Protein AF-A0A2W5YQK9-F1 (afdb_monomer_lite)

Structure (mmCIF, N/CA/C/O backbone):
data_AF-A0A2W5YQK9-F1
#
_entry.id   AF-A0A2W5YQK9-F1
#
loop_
_atom_site.group_PDB
_atom_site.id
_atom_site.type_symbol
_atom_site.label_atom_id
_atom_site.label_alt_id
_atom_site.label_comp_id
_atom_site.label_asym_id
_atom_site.label_entity_id
_atom_site.label_seq_id
_atom_site.pdbx_PDB_ins_code
_atom_site.Cartn_x
_atom_site.Cartn_y
_atom_site.Cartn_z
_atom_site.occupancy
_atom_site.B_iso_or_equiv
_atom_site.auth_seq_id
_atom_site.auth_comp_id
_atom_site.auth_asym_id
_atom_site.auth_atom_id
_atom_site.pdbx_PDB_model_num
ATOM 1 N N . MET A 1 1 ? 74.553 -14.139 -39.859 1.00 41.53 1 MET A N 1
ATOM 2 C CA . MET A 1 1 ? 74.022 -14.442 -38.511 1.00 41.53 1 MET A CA 1
ATOM 3 C C . MET A 1 1 ? 73.448 -13.157 -37.914 1.00 41.53 1 MET A C 1
ATOM 5 O O . MET A 1 1 ? 74.219 -12.350 -37.425 1.00 41.53 1 MET A O 1
ATOM 9 N N . HIS A 1 2 ? 72.131 -12.930 -37.976 1.00 40.06 2 HIS A N 1
ATOM 10 C CA . HIS A 1 2 ? 71.479 -11.800 -37.293 1.00 40.06 2 HIS A CA 1
ATOM 11 C C . HIS A 1 2 ? 70.329 -12.333 -36.434 1.00 40.06 2 HIS A C 1
ATOM 13 O O . HIS A 1 2 ? 69.370 -12.896 -36.955 1.00 40.06 2 HIS A O 1
ATOM 19 N N . ARG A 1 3 ? 70.464 -12.219 -35.107 1.00 48.06 3 ARG A N 1
ATOM 20 C CA . ARG A 1 3 ? 69.413 -12.564 -34.141 1.00 48.06 3 ARG A CA 1
ATOM 21 C C . ARG A 1 3 ? 68.435 -11.392 -34.056 1.00 48.06 3 ARG A C 1
ATOM 23 O O . ARG A 1 3 ? 68.830 -10.294 -33.680 1.00 48.06 3 ARG A O 1
ATOM 30 N N . LEU A 1 4 ? 67.174 -11.640 -34.405 1.00 54.91 4 LEU A N 1
ATOM 31 C CA . LEU A 1 4 ? 66.054 -10.730 -34.169 1.00 54.91 4 LEU A CA 1
ATOM 32 C C . LEU A 1 4 ? 65.801 -10.626 -32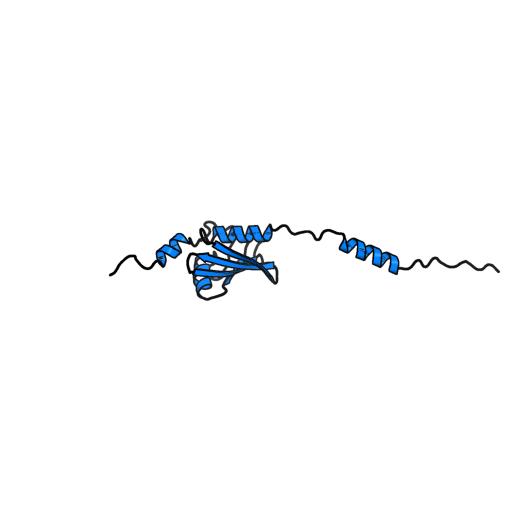.660 1.00 54.91 4 LEU A C 1
ATOM 34 O O . LEU A 1 4 ? 65.561 -11.632 -31.990 1.00 54.91 4 LEU A O 1
ATOM 38 N N . ALA A 1 5 ? 65.901 -9.406 -32.136 1.00 52.25 5 ALA A N 1
ATOM 39 C CA . ALA A 1 5 ? 65.675 -9.095 -30.735 1.00 52.25 5 ALA A CA 1
ATOM 40 C C . ALA A 1 5 ? 64.198 -9.279 -30.342 1.00 52.25 5 ALA A C 1
ATOM 42 O O . ALA A 1 5 ? 63.270 -9.086 -31.127 1.00 52.25 5 ALA A O 1
ATOM 43 N N . SER A 1 6 ? 64.037 -9.705 -29.094 1.00 56.41 6 SER A N 1
ATOM 44 C CA . SER A 1 6 ? 62.826 -10.182 -28.435 1.00 56.41 6 SER A CA 1
ATOM 45 C C . SER A 1 6 ? 61.632 -9.226 -28.512 1.00 56.41 6 SER A C 1
ATOM 47 O O . SER A 1 6 ? 61.732 -8.045 -28.194 1.00 56.41 6 SER A O 1
ATOM 49 N N . ARG A 1 7 ? 60.463 -9.794 -28.834 1.00 56.41 7 ARG A N 1
ATOM 50 C CA . ARG A 1 7 ? 59.141 -9.162 -28.739 1.00 56.41 7 ARG A CA 1
ATOM 51 C C . ARG A 1 7 ? 58.897 -8.629 -27.321 1.00 56.41 7 ARG A C 1
ATOM 53 O O . ARG A 1 7 ? 59.009 -9.382 -26.354 1.00 56.41 7 ARG A O 1
ATOM 60 N N . HIS A 1 8 ? 58.482 -7.369 -27.214 1.00 56.88 8 HIS A N 1
ATOM 61 C CA . HIS A 1 8 ? 57.895 -6.802 -26.001 1.00 56.88 8 HIS A CA 1
ATOM 62 C C . HIS A 1 8 ? 56.625 -7.580 -25.625 1.00 56.88 8 HIS A C 1
ATOM 64 O O . HIS A 1 8 ? 55.552 -7.346 -26.173 1.00 56.88 8 HIS A O 1
ATOM 70 N N . ARG A 1 9 ? 56.737 -8.520 -24.683 1.00 60.41 9 ARG A N 1
ATOM 71 C CA . ARG A 1 9 ? 55.588 -9.080 -23.963 1.00 60.41 9 ARG A CA 1
ATOM 72 C C . ARG A 1 9 ? 55.378 -8.257 -22.698 1.00 60.41 9 ARG A C 1
ATOM 74 O O . ARG A 1 9 ? 55.718 -8.698 -21.606 1.00 60.41 9 ARG A O 1
ATOM 81 N N . LEU A 1 10 ? 54.878 -7.035 -22.857 1.00 56.00 10 LEU A N 1
ATOM 82 C CA . LEU A 1 10 ? 54.356 -6.296 -21.712 1.00 56.00 10 LEU A CA 1
ATOM 83 C C . LEU A 1 10 ? 53.021 -6.927 -21.315 1.00 56.00 10 LEU A C 1
ATOM 85 O O . LEU A 1 10 ? 52.161 -7.203 -22.150 1.00 56.00 10 LEU A O 1
ATOM 89 N N . ALA A 1 11 ? 52.962 -7.288 -20.040 1.00 55.00 11 ALA A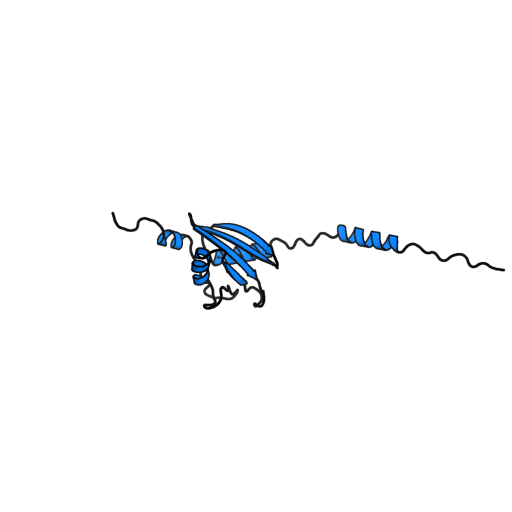 N 1
ATOM 90 C CA . ALA A 1 11 ? 52.103 -8.310 -19.483 1.00 55.00 11 ALA A CA 1
ATOM 91 C C . ALA A 1 11 ? 50.603 -7.965 -19.582 1.00 55.00 11 ALA A C 1
ATOM 93 O O . ALA A 1 11 ? 50.206 -6.865 -19.195 1.00 55.00 11 ALA A O 1
ATOM 94 N N . PRO A 1 12 ? 49.739 -8.922 -19.976 1.00 57.69 12 PRO A N 1
ATOM 95 C CA . PRO A 1 12 ? 48.281 -8.746 -19.951 1.00 57.69 12 PRO A CA 1
ATOM 96 C C . PRO A 1 12 ? 47.727 -8.499 -18.531 1.00 57.69 12 PRO A C 1
ATOM 98 O O . PRO A 1 12 ? 46.613 -8.009 -18.373 1.00 57.69 12 PRO A O 1
ATOM 101 N N . LEU A 1 13 ? 48.526 -8.782 -17.496 1.00 57.22 13 LEU A N 1
ATOM 102 C CA . LEU A 1 13 ? 48.212 -8.524 -16.089 1.00 57.22 13 LEU A CA 1
ATOM 103 C C . LEU A 1 13 ? 48.083 -7.031 -15.758 1.00 57.22 13 LEU A C 1
ATOM 105 O O . LEU A 1 13 ? 47.215 -6.662 -14.972 1.00 57.22 13 LEU A O 1
ATOM 109 N N . SER A 1 14 ? 48.890 -6.164 -16.375 1.00 58.03 14 SER A N 1
ATOM 110 C CA . SER A 1 14 ? 48.881 -4.727 -16.061 1.00 58.03 14 SER A CA 1
ATOM 111 C C . SER A 1 14 ? 47.598 -4.038 -16.534 1.00 58.03 14 SER A C 1
ATOM 113 O O . SER A 1 14 ? 47.107 -3.122 -15.880 1.00 58.03 14 SER A O 1
ATOM 115 N N . VAL A 1 15 ? 47.023 -4.510 -17.643 1.00 64.06 15 VAL A N 1
ATOM 116 C CA . VAL A 1 15 ? 45.756 -3.996 -18.185 1.00 64.06 15 VAL A CA 1
ATOM 117 C C . VAL A 1 15 ? 44.576 -4.417 -17.302 1.00 64.06 15 VAL A C 1
ATOM 119 O O . VAL A 1 15 ? 43.695 -3.606 -17.034 1.00 64.06 15 VAL A O 1
ATOM 122 N N . LEU A 1 16 ? 44.584 -5.650 -16.783 1.00 61.97 16 LEU A N 1
ATOM 123 C CA . LEU A 1 16 ? 43.516 -6.164 -15.918 1.00 61.97 16 LEU A CA 1
ATOM 124 C C . LEU A 1 16 ? 43.412 -5.386 -14.594 1.00 61.97 16 LEU A C 1
ATOM 126 O O . LEU A 1 16 ? 42.313 -5.053 -14.154 1.00 61.97 16 LEU A O 1
ATOM 130 N N . VAL A 1 17 ? 44.555 -5.056 -13.983 1.00 68.44 17 VAL A N 1
ATOM 131 C CA . VAL A 1 17 ? 44.606 -4.276 -12.733 1.00 68.44 17 VAL A CA 1
ATOM 132 C C . VAL A 1 17 ? 44.061 -2.860 -12.940 1.00 68.44 17 VAL A C 1
ATOM 134 O O . VAL A 1 17 ? 43.315 -2.363 -12.100 1.00 68.44 17 VAL A O 1
ATOM 137 N N . LEU A 1 18 ? 44.370 -2.231 -14.077 1.00 64.62 18 LEU A N 1
ATOM 138 C CA . LEU A 1 18 ? 43.869 -0.897 -14.427 1.00 64.62 18 LEU A CA 1
ATOM 139 C C . LEU A 1 18 ? 42.349 -0.873 -14.648 1.00 64.62 18 LEU A C 1
ATOM 141 O O . LEU A 1 18 ? 41.687 0.062 -14.202 1.00 64.62 18 LEU A O 1
ATOM 145 N N . VAL A 1 19 ? 41.779 -1.911 -15.268 1.00 68.62 19 VAL A N 1
ATOM 146 C CA . VAL A 1 19 ? 40.321 -2.029 -15.461 1.00 68.62 19 VAL A CA 1
ATOM 147 C C . VAL A 1 19 ? 39.593 -2.248 -14.129 1.00 68.62 19 VAL A C 1
ATOM 149 O O . VAL A 1 19 ? 38.571 -1.612 -13.878 1.00 68.62 19 VAL A O 1
ATOM 152 N N . LEU A 1 20 ? 40.131 -3.091 -13.242 1.00 64.88 20 LEU A N 1
ATOM 153 C CA . LEU A 1 20 ? 39.555 -3.325 -11.911 1.00 64.88 20 LEU A CA 1
ATOM 154 C C . LEU A 1 20 ? 39.616 -2.076 -11.020 1.00 64.88 20 LEU A C 1
ATOM 156 O O . LEU A 1 20 ? 38.641 -1.755 -10.342 1.00 64.88 20 LEU A O 1
ATOM 160 N N . ALA A 1 21 ? 40.733 -1.345 -11.053 1.00 66.88 21 ALA A N 1
ATOM 161 C CA . ALA A 1 21 ? 40.882 -0.100 -10.305 1.00 66.88 21 ALA A CA 1
ATOM 162 C C . ALA A 1 21 ? 39.909 0.989 -10.792 1.00 66.88 21 ALA A C 1
ATOM 164 O O . ALA A 1 21 ? 39.326 1.695 -9.970 1.00 66.88 21 ALA A O 1
ATOM 165 N N . ALA A 1 22 ? 39.671 1.085 -12.106 1.00 64.50 22 ALA A N 1
ATOM 166 C CA . ALA A 1 22 ? 38.684 2.005 -12.672 1.00 64.50 22 ALA A CA 1
ATOM 167 C C . ALA A 1 22 ? 37.239 1.638 -12.280 1.00 64.50 22 ALA A C 1
ATOM 169 O O . ALA A 1 22 ? 36.429 2.527 -12.024 1.00 64.50 22 ALA A O 1
ATOM 170 N N . GLY A 1 23 ? 36.924 0.342 -12.167 1.00 61.16 23 GLY A N 1
ATOM 171 C CA . GLY A 1 23 ? 35.608 -0.136 -11.727 1.00 61.16 23 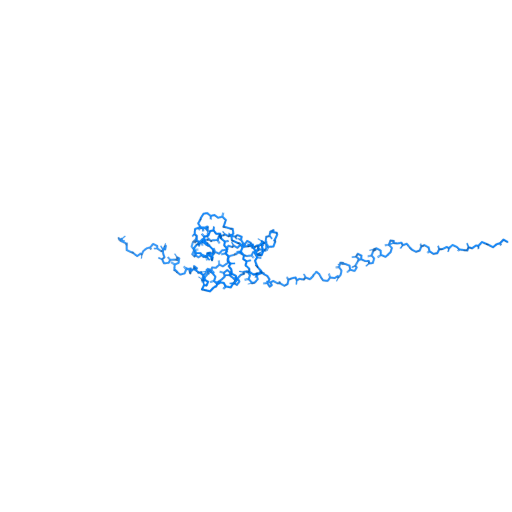GLY A CA 1
ATOM 172 C C . GLY A 1 23 ? 35.256 0.239 -10.282 1.00 61.16 23 GLY A C 1
ATOM 173 O O . GLY A 1 23 ? 34.095 0.502 -9.990 1.00 61.16 23 GLY A O 1
ATOM 174 N N . LEU A 1 24 ? 36.251 0.311 -9.391 1.00 63.78 24 LEU A N 1
ATOM 175 C CA . LEU A 1 24 ? 36.071 0.688 -7.979 1.00 63.78 24 LEU A CA 1
ATOM 176 C C . LEU A 1 24 ? 35.921 2.201 -7.759 1.00 63.78 24 LEU A C 1
ATOM 178 O O . LEU A 1 24 ? 35.437 2.618 -6.710 1.00 63.78 24 LEU A O 1
ATOM 182 N N . TRP A 1 25 ? 36.365 3.016 -8.720 1.00 62.09 25 TRP A N 1
ATOM 183 C CA . TRP A 1 25 ? 36.303 4.481 -8.654 1.00 62.09 25 TRP A CA 1
ATOM 184 C C . TRP A 1 25 ? 35.073 5.076 -9.334 1.00 62.09 25 TRP A C 1
ATOM 186 O O . TRP A 1 25 ? 34.786 6.260 -9.151 1.00 62.09 25 TRP A O 1
ATOM 196 N N . LEU A 1 26 ? 34.337 4.279 -10.109 1.00 61.09 26 LEU A N 1
ATOM 197 C CA . LEU A 1 26 ? 33.040 4.707 -10.603 1.00 61.09 26 LEU A CA 1
ATOM 198 C C . LEU A 1 26 ? 32.102 4.836 -9.397 1.00 61.09 26 LEU A C 1
ATOM 200 O O . LEU A 1 26 ? 31.938 3.860 -8.659 1.00 61.09 26 LEU A O 1
ATOM 204 N N . PRO A 1 27 ? 31.491 6.013 -9.163 1.00 55.38 27 PRO A N 1
ATOM 205 C CA . PRO A 1 27 ? 30.448 6.114 -8.161 1.00 55.38 27 PRO A CA 1
ATOM 206 C C . PRO A 1 27 ? 29.396 5.069 -8.519 1.00 55.38 27 PRO A C 1
ATOM 208 O O . PRO A 1 27 ? 28.877 5.071 -9.638 1.00 55.38 27 PRO A O 1
ATOM 211 N N . VAL A 1 28 ? 29.111 4.152 -7.588 1.00 55.41 28 VAL A N 1
ATOM 212 C CA . VAL A 1 28 ? 27.933 3.292 -7.710 1.00 55.41 28 VAL A CA 1
ATOM 213 C C . VAL A 1 28 ? 26.784 4.258 -7.963 1.00 55.41 28 VAL A C 1
ATOM 215 O O . VAL A 1 28 ? 26.626 5.167 -7.141 1.00 55.41 28 VAL A O 1
ATOM 218 N N . PRO A 1 29 ? 26.048 4.155 -9.087 1.00 47.53 29 PRO A N 1
ATOM 219 C CA . PRO A 1 29 ? 24.901 5.009 -9.301 1.00 47.53 29 PRO A CA 1
ATOM 220 C C . PRO A 1 29 ? 24.000 4.782 -8.099 1.00 47.53 29 PRO A C 1
ATOM 222 O O . PRO A 1 29 ? 23.407 3.716 -7.929 1.00 47.53 29 PRO A O 1
ATOM 225 N N . THR A 1 30 ? 23.981 5.761 -7.201 1.00 51.00 30 THR A N 1
ATOM 226 C CA . THR A 1 30 ? 23.009 5.825 -6.138 1.00 51.00 30 THR A CA 1
ATOM 227 C C . THR A 1 30 ? 21.715 6.022 -6.892 1.00 51.00 30 THR A C 1
ATOM 229 O O . THR A 1 30 ? 21.395 7.128 -7.323 1.00 51.00 30 THR A O 1
ATOM 232 N N . ALA A 1 31 ? 21.003 4.922 -7.148 1.00 50.78 31 ALA A N 1
ATOM 233 C CA . ALA A 1 31 ? 19.586 5.000 -7.415 1.00 50.78 31 ALA A CA 1
ATOM 234 C C . ALA A 1 31 ? 19.055 5.841 -6.257 1.00 50.78 31 ALA A C 1
ATOM 236 O O . ALA A 1 31 ? 19.066 5.398 -5.106 1.00 50.78 31 ALA A O 1
ATOM 237 N N . GLY A 1 32 ? 18.777 7.120 -6.526 1.00 47.03 32 GLY A N 1
ATOM 238 C CA . GLY A 1 32 ? 18.288 8.028 -5.505 1.00 47.03 32 GLY A CA 1
ATOM 239 C C . GLY A 1 32 ? 17.084 7.366 -4.857 1.00 47.03 32 GLY A C 1
ATOM 240 O O . GLY A 1 32 ? 16.424 6.542 -5.483 1.00 47.03 32 GLY A O 1
ATOM 241 N N . ASN A 1 33 ? 16.763 7.718 -3.619 1.00 58.00 33 ASN A N 1
ATOM 242 C CA . ASN A 1 33 ? 15.627 7.144 -2.889 1.00 58.00 33 ASN A CA 1
ATOM 243 C C . ASN A 1 33 ? 14.245 7.333 -3.585 1.00 58.00 33 ASN A C 1
ATOM 245 O O . ASN A 1 33 ? 13.222 7.097 -2.951 1.00 58.00 33 ASN A O 1
ATOM 249 N N . SER A 1 34 ? 14.189 7.764 -4.856 1.00 61.88 34 SER A N 1
ATOM 250 C CA . SER A 1 34 ? 13.000 7.915 -5.703 1.00 61.88 34 SER A CA 1
ATOM 251 C C . SER A 1 34 ? 12.086 6.689 -5.669 1.00 61.88 34 SER A C 1
ATOM 253 O O . SER A 1 34 ? 10.931 6.876 -5.296 1.00 61.88 34 SER A O 1
ATOM 255 N N . PRO A 1 35 ? 12.565 5.442 -5.883 1.00 82.31 35 PRO A N 1
ATOM 256 C CA . PRO A 1 35 ? 11.673 4.281 -5.887 1.00 82.31 35 PRO A CA 1
ATOM 257 C C . PRO A 1 35 ? 10.997 4.052 -4.528 1.00 82.31 35 PRO A C 1
ATOM 259 O O . PRO A 1 35 ? 9.809 3.753 -4.445 1.00 82.31 35 PRO A O 1
ATOM 262 N N . LEU A 1 36 ? 11.728 4.270 -3.428 1.00 87.12 36 LEU A N 1
ATOM 263 C CA . LEU A 1 36 ? 11.166 4.150 -2.083 1.00 87.12 36 LEU A CA 1
ATOM 264 C C . LEU A 1 36 ? 10.173 5.279 -1.778 1.00 87.12 36 LEU A C 1
ATOM 266 O O . LEU A 1 36 ? 9.143 5.042 -1.148 1.00 87.12 36 LEU A O 1
ATOM 270 N N . ASN A 1 37 ? 10.468 6.504 -2.212 1.00 89.00 37 ASN A N 1
ATOM 271 C CA . ASN A 1 37 ? 9.582 7.650 -2.025 1.00 89.00 37 ASN A CA 1
ATOM 272 C C . ASN A 1 37 ? 8.269 7.484 -2.795 1.00 89.00 37 ASN A C 1
ATOM 274 O O . ASN A 1 37 ? 7.217 7.843 -2.270 1.00 89.00 37 ASN A O 1
ATOM 278 N N . GLU A 1 38 ? 8.319 6.910 -3.995 1.00 89.19 38 GLU A N 1
ATOM 279 C CA . GLU A 1 38 ? 7.143 6.575 -4.800 1.00 89.19 38 GLU A CA 1
ATOM 280 C C . GLU A 1 38 ? 6.272 5.533 -4.094 1.00 89.19 38 GLU A C 1
ATOM 282 O O . GLU A 1 38 ? 5.073 5.753 -3.920 1.00 89.19 38 GLU A O 1
ATOM 287 N N . VAL A 1 39 ? 6.881 4.466 -3.565 1.00 90.69 39 VAL A N 1
ATOM 288 C CA . VAL A 1 39 ? 6.182 3.460 -2.747 1.00 90.69 39 VAL A CA 1
ATOM 289 C C . VAL A 1 39 ? 5.544 4.102 -1.517 1.00 90.69 39 VAL A C 1
ATOM 291 O O . VAL A 1 39 ? 4.364 3.895 -1.239 1.00 90.69 39 VAL A O 1
ATOM 294 N N . VAL A 1 40 ? 6.290 4.926 -0.779 1.00 93.94 40 VAL A N 1
ATOM 295 C CA . VAL A 1 40 ? 5.766 5.653 0.387 1.00 93.94 40 VAL A CA 1
ATOM 296 C C . VAL A 1 40 ? 4.616 6.584 -0.010 1.00 93.94 40 VAL A C 1
ATOM 298 O O . VAL A 1 40 ? 3.636 6.682 0.730 1.00 93.94 40 VAL A O 1
ATOM 301 N N . GLY A 1 41 ? 4.707 7.245 -1.165 1.00 92.75 41 GLY A N 1
ATOM 302 C CA . GLY A 1 41 ? 3.647 8.073 -1.735 1.00 92.75 41 GLY A CA 1
ATOM 303 C C . GLY A 1 41 ? 2.381 7.265 -2.010 1.00 92.75 41 GLY A C 1
ATOM 304 O O . GLY A 1 41 ? 1.326 7.582 -1.463 1.00 92.75 41 GLY A O 1
ATOM 305 N N . GLN A 1 42 ? 2.505 6.163 -2.751 1.00 92.44 42 GLN A N 1
ATOM 306 C CA . GLN A 1 42 ? 1.398 5.259 -3.065 1.00 92.44 42 GLN A CA 1
ATOM 307 C C . GLN A 1 42 ? 0.728 4.714 -1.795 1.00 92.44 42 GLN A C 1
ATOM 309 O O . GLN A 1 42 ? -0.499 4.702 -1.681 1.00 92.44 42 GLN A O 1
ATOM 314 N N . VAL A 1 43 ? 1.523 4.321 -0.795 1.00 95.25 43 VAL A N 1
ATOM 315 C CA . VAL A 1 43 ? 1.005 3.847 0.495 1.00 95.25 43 VAL A CA 1
ATOM 316 C C . VAL A 1 43 ? 0.248 4.957 1.225 1.00 95.25 43 VAL A C 1
ATOM 318 O O . VAL A 1 43 ? -0.824 4.695 1.762 1.00 95.25 43 VAL A O 1
ATOM 321 N N . ARG A 1 44 ? 0.754 6.197 1.240 1.00 95.69 44 ARG A N 1
ATOM 322 C CA . ARG A 1 44 ? 0.075 7.335 1.890 1.00 95.69 44 ARG A CA 1
ATOM 323 C C . ARG A 1 44 ? -1.253 7.688 1.231 1.00 95.69 44 ARG A C 1
ATOM 325 O O . ARG A 1 44 ? -2.188 8.044 1.941 1.00 95.69 44 ARG A O 1
ATOM 332 N N . GLU A 1 45 ? -1.342 7.575 -0.090 1.00 93.94 45 GLU A N 1
ATOM 333 C CA . GLU A 1 45 ? -2.593 7.796 -0.822 1.00 93.94 45 GLU A CA 1
ATOM 334 C C . GLU A 1 45 ? -3.663 6.761 -0.453 1.00 93.94 45 GLU A C 1
ATOM 336 O O . GLU A 1 45 ? -4.831 7.106 -0.280 1.00 93.94 45 GLU A O 1
ATOM 341 N N . ARG A 1 46 ? -3.273 5.488 -0.300 1.00 95.06 46 ARG A N 1
ATOM 342 C CA . ARG A 1 46 ? -4.194 4.388 0.040 1.00 95.06 46 ARG A CA 1
ATOM 343 C C . ARG A 1 46 ? -4.482 4.286 1.537 1.00 95.06 46 ARG A C 1
ATOM 345 O O . ARG A 1 46 ? -5.545 3.807 1.922 1.00 95.06 46 ARG A O 1
ATOM 352 N N . LEU A 1 47 ? -3.564 4.732 2.389 1.00 96.69 47 LEU A N 1
ATOM 353 C CA . LEU A 1 47 ? -3.669 4.682 3.850 1.00 96.69 47 LEU A CA 1
ATOM 354 C C . LEU A 1 47 ? -3.586 6.094 4.464 1.00 96.69 47 LEU A C 1
ATOM 356 O O . LEU A 1 47 ? -2.660 6.386 5.233 1.00 96.69 47 LEU A O 1
ATOM 360 N N . PRO A 1 48 ? -4.541 6.997 4.167 1.00 97.00 48 PRO A N 1
ATOM 361 C CA . PRO A 1 48 ? -4.482 8.368 4.649 1.00 97.00 48 PRO A CA 1
ATOM 362 C C . PRO A 1 48 ? -4.527 8.429 6.182 1.00 97.00 48 PRO A C 1
ATOM 364 O O . PRO A 1 48 ? -5.367 7.818 6.846 1.00 97.00 48 PRO A O 1
ATOM 367 N N . GLY A 1 49 ? -3.589 9.179 6.761 1.00 96.00 49 GLY A N 1
ATOM 368 C CA . GLY A 1 49 ? -3.452 9.343 8.211 1.00 96.00 49 GLY A CA 1
ATOM 369 C C . GLY A 1 49 ? -2.786 8.172 8.942 1.00 96.00 49 GLY A C 1
ATOM 370 O O . GLY A 1 49 ? -2.586 8.269 10.151 1.00 96.00 49 GLY A O 1
ATOM 371 N N . TRP A 1 50 ? -2.410 7.089 8.254 1.00 97.69 50 TRP A N 1
ATOM 372 C CA . TRP A 1 50 ? -1.590 6.035 8.851 1.00 97.69 50 TRP A CA 1
ATOM 373 C C . TRP A 1 50 ? -0.124 6.472 8.937 1.00 97.69 50 TRP A C 1
ATOM 375 O O . TRP A 1 50 ? 0.417 7.118 8.040 1.00 97.69 50 TRP A O 1
ATOM 385 N N . ASN A 1 51 ? 0.555 6.080 10.013 1.00 97.62 51 ASN A N 1
ATOM 386 C CA . ASN A 1 51 ? 1.982 6.312 10.183 1.00 97.62 51 ASN A CA 1
ATOM 387 C C . ASN A 1 51 ? 2.776 5.138 9.595 1.00 97.62 51 ASN A C 1
ATOM 389 O O . ASN A 1 51 ? 2.714 4.026 10.126 1.00 97.62 51 ASN A O 1
ATOM 393 N N . ILE A 1 52 ? 3.521 5.379 8.513 1.00 97.19 52 ILE A N 1
ATOM 394 C CA . ILE A 1 52 ? 4.444 4.395 7.930 1.00 97.19 52 ILE A CA 1
ATOM 395 C C . ILE A 1 52 ? 5.643 4.252 8.872 1.00 97.19 52 ILE A C 1
ATOM 397 O O . ILE A 1 52 ? 6.505 5.124 8.937 1.00 97.19 52 ILE A O 1
ATOM 401 N N . ARG A 1 53 ? 5.673 3.148 9.619 1.00 97.19 53 ARG A N 1
ATOM 402 C CA . ARG A 1 53 ? 6.723 2.803 10.589 1.00 97.19 53 ARG A CA 1
ATOM 403 C C . ARG A 1 53 ? 7.967 2.246 9.914 1.00 97.19 53 ARG A C 1
ATOM 405 O O . ARG A 1 53 ? 9.072 2.428 10.412 1.00 97.19 53 ARG A O 1
ATOM 412 N N . ARG A 1 54 ? 7.770 1.519 8.815 1.00 95.19 54 ARG A N 1
ATOM 413 C CA . ARG A 1 54 ? 8.830 0.877 8.040 1.00 95.19 54 ARG A CA 1
ATOM 414 C C . ARG A 1 54 ? 8.434 0.858 6.572 1.00 95.19 54 ARG A C 1
ATOM 416 O O . ARG A 1 54 ? 7.304 0.500 6.256 1.00 95.19 54 ARG A O 1
ATOM 423 N N . ALA A 1 55 ? 9.372 1.217 5.710 1.00 94.88 55 ALA A N 1
ATOM 424 C CA . ALA A 1 55 ? 9.325 0.976 4.278 1.00 94.88 55 ALA A CA 1
ATOM 425 C C . ALA A 1 55 ? 10.764 0.689 3.849 1.00 94.88 55 ALA A C 1
ATOM 427 O O . ALA A 1 55 ? 11.623 1.564 3.941 1.00 94.88 55 ALA A O 1
ATOM 428 N N . THR A 1 56 ? 11.054 -0.555 3.491 1.00 94.25 56 THR A N 1
ATOM 429 C CA . THR A 1 56 ? 12.412 -0.996 3.150 1.00 94.25 56 THR A CA 1
ATOM 430 C C . THR A 1 56 ? 12.362 -1.856 1.907 1.00 94.25 56 THR A C 1
ATOM 432 O O . THR A 1 56 ? 11.468 -2.695 1.792 1.00 94.25 56 THR A O 1
ATOM 435 N N . ALA A 1 57 ? 13.331 -1.680 1.010 1.00 91.56 57 ALA A N 1
ATOM 436 C CA . ALA A 1 57 ? 13.512 -2.601 -0.102 1.00 91.56 57 ALA A CA 1
ATOM 437 C C . ALA A 1 57 ? 13.698 -4.029 0.436 1.00 91.56 57 ALA A C 1
ATOM 439 O O . ALA A 1 57 ? 14.392 -4.252 1.433 1.00 91.56 57 ALA A O 1
ATOM 440 N N . SER A 1 58 ? 13.034 -4.976 -0.205 1.00 87.25 58 SER A N 1
ATOM 441 C CA . SER A 1 58 ? 13.142 -6.408 0.033 1.00 87.25 58 SER A CA 1
ATOM 442 C C . SER A 1 58 ? 13.614 -7.107 -1.242 1.00 87.25 58 SER A C 1
ATOM 444 O O . SER A 1 58 ? 13.965 -6.469 -2.235 1.00 87.25 58 SER A O 1
ATOM 446 N N . TRP A 1 59 ? 13.701 -8.433 -1.185 1.00 82.94 59 TRP A N 1
ATOM 447 C CA . TRP A 1 59 ? 14.194 -9.250 -2.287 1.00 82.94 59 TRP A CA 1
ATOM 448 C C . TRP A 1 59 ? 13.391 -9.014 -3.585 1.00 82.94 59 TRP A C 1
ATOM 450 O O . TRP A 1 59 ? 12.2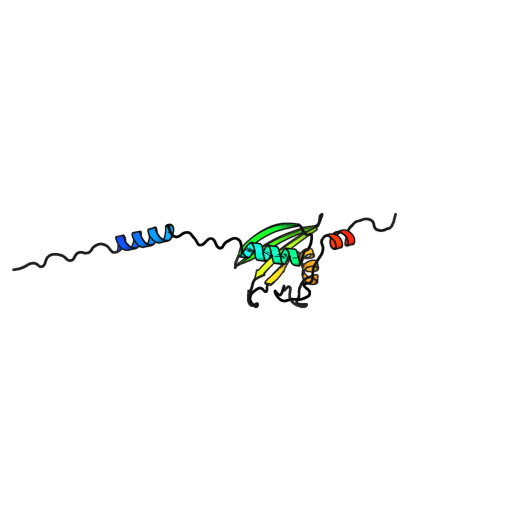08 -8.685 -3.527 1.00 82.94 59 TRP A O 1
ATOM 460 N N . GLU A 1 60 ? 14.055 -9.126 -4.739 1.00 82.81 60 GLU A N 1
ATOM 461 C CA . GLU A 1 60 ? 13.467 -8.937 -6.084 1.00 82.81 60 GLU A CA 1
ATOM 462 C C . GLU A 1 60 ? 12.768 -7.589 -6.343 1.00 82.81 60 GLU A C 1
ATOM 464 O O . GLU A 1 60 ? 11.824 -7.496 -7.121 1.00 82.81 60 GLU A O 1
ATOM 469 N N . GLY A 1 61 ? 13.235 -6.507 -5.714 1.00 85.00 61 GLY A N 1
ATOM 470 C CA . GLY A 1 61 ? 12.680 -5.170 -5.963 1.00 85.00 61 GLY A CA 1
ATOM 471 C C . GLY A 1 61 ? 11.310 -4.937 -5.319 1.00 85.00 61 GLY A C 1
ATOM 472 O O . GLY A 1 61 ? 10.693 -3.899 -5.549 1.00 85.00 61 GLY A O 1
ATOM 473 N N . ALA A 1 62 ? 10.852 -5.869 -4.480 1.00 91.81 62 ALA A N 1
ATOM 474 C CA . ALA A 1 62 ? 9.714 -5.660 -3.601 1.00 91.81 62 ALA A CA 1
ATOM 475 C C . ALA A 1 62 ? 10.059 -4.691 -2.457 1.00 91.81 62 ALA A C 1
ATOM 477 O O . ALA A 1 62 ? 11.223 -4.386 -2.192 1.00 91.81 62 ALA A O 1
ATOM 478 N N . TYR A 1 63 ? 9.040 -4.249 -1.725 1.00 95.88 63 TYR A N 1
ATOM 479 C CA . TYR A 1 63 ? 9.178 -3.391 -0.554 1.00 95.88 63 TYR A CA 1
ATOM 480 C C . TYR A 1 63 ? 8.369 -3.939 0.607 1.00 95.88 63 TYR A C 1
ATOM 482 O O . TYR A 1 63 ? 7.168 -4.158 0.492 1.00 95.88 63 TYR A O 1
ATOM 490 N N . THR A 1 64 ? 9.001 -4.093 1.765 1.00 96.62 64 THR A N 1
ATOM 491 C CA . THR A 1 64 ? 8.300 -4.414 3.010 1.00 96.62 64 THR A CA 1
ATOM 492 C C . THR A 1 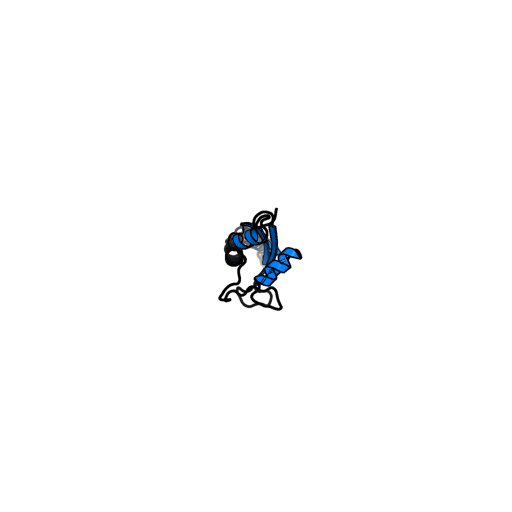64 ? 7.822 -3.130 3.671 1.00 96.62 64 THR A C 1
ATOM 494 O O . THR A 1 64 ? 8.627 -2.270 4.036 1.00 96.62 64 THR A O 1
ATOM 497 N N . VAL A 1 65 ? 6.509 -3.022 3.859 1.00 97.56 65 VAL A N 1
ATOM 498 C CA . VAL A 1 65 ? 5.831 -1.857 4.422 1.00 97.56 65 VAL A CA 1
ATOM 499 C C . VAL A 1 65 ? 5.120 -2.248 5.711 1.00 97.56 65 VAL A C 1
ATOM 501 O O . VAL A 1 65 ? 4.433 -3.265 5.787 1.00 97.56 65 VAL A O 1
ATOM 504 N N . VAL A 1 66 ? 5.269 -1.415 6.738 1.00 97.94 66 VAL A N 1
ATOM 505 C CA . VAL A 1 66 ? 4.483 -1.488 7.972 1.00 97.94 66 VAL A CA 1
ATOM 506 C C . VAL A 1 66 ? 3.885 -0.117 8.231 1.00 97.94 66 VAL A C 1
ATOM 508 O O . VAL A 1 66 ? 4.608 0.845 8.494 1.00 97.94 66 VAL A O 1
ATOM 511 N N . ALA A 1 67 ? 2.561 -0.035 8.182 1.00 98.00 67 ALA A N 1
ATOM 512 C CA . ALA A 1 67 ? 1.798 1.155 8.528 1.00 98.00 67 ALA A CA 1
ATOM 513 C C . ALA A 1 67 ? 1.060 0.935 9.852 1.00 98.00 67 ALA A C 1
ATOM 515 O O . ALA A 1 67 ? 0.641 -0.177 10.162 1.00 98.00 67 ALA A O 1
ATOM 516 N N . SER A 1 68 ? 0.891 1.986 10.647 1.00 97.44 68 SER A N 1
ATOM 517 C CA . SER A 1 68 ? 0.224 1.910 11.949 1.00 97.44 68 SER A CA 1
ATOM 518 C C . SER A 1 68 ? -0.805 3.015 12.149 1.00 97.44 68 SER A C 1
ATOM 520 O O . SER A 1 68 ? -0.649 4.122 11.635 1.00 97.44 68 SER A O 1
ATOM 522 N N . CYS A 1 69 ? -1.846 2.699 12.911 1.00 96.06 69 CYS A N 1
ATOM 523 C CA . CYS A 1 69 ? -2.922 3.604 13.286 1.00 96.06 69 CYS A CA 1
ATOM 524 C C . CYS A 1 69 ? -3.393 3.240 14.701 1.00 96.06 69 CYS A C 1
ATOM 526 O O . CYS A 1 69 ? -3.955 2.165 14.923 1.00 96.06 69 CYS A O 1
ATOM 528 N N . GLY A 1 70 ? -3.101 4.099 15.683 1.00 92.75 70 GLY A N 1
ATOM 529 C CA . GLY A 1 70 ? -3.289 3.768 17.100 1.00 92.75 70 GLY A CA 1
ATOM 530 C C . GLY A 1 70 ? -2.550 2.478 17.485 1.00 92.75 70 GLY A C 1
ATOM 531 O O . GLY A 1 70 ? -1.358 2.336 17.216 1.00 92.75 70 GLY A O 1
ATOM 532 N N . ALA A 1 71 ? -3.272 1.525 18.080 1.00 91.38 71 ALA A N 1
ATOM 533 C CA . ALA A 1 71 ? -2.745 0.208 18.454 1.00 91.38 71 ALA A CA 1
ATOM 534 C C . ALA A 1 71 ? -2.691 -0.805 17.289 1.00 91.38 71 ALA A C 1
ATOM 536 O O . ALA A 1 71 ? -2.236 -1.933 17.474 1.00 91.38 71 ALA A O 1
ATOM 537 N N . ARG A 1 72 ? -3.175 -0.447 16.092 1.00 92.50 72 ARG A N 1
ATOM 538 C CA . ARG A 1 72 ? -3.253 -1.355 14.939 1.00 92.50 72 ARG A CA 1
ATOM 539 C C . ARG A 1 72 ? -2.071 -1.171 14.000 1.00 92.50 72 ARG A C 1
ATOM 541 O O . ARG A 1 72 ? -1.568 -0.061 13.820 1.00 92.50 72 ARG A O 1
ATOM 548 N N . GLN A 1 73 ? -1.670 -2.265 13.358 1.00 96.50 73 GLN A N 1
ATOM 549 C CA . GLN A 1 73 ? -0.630 -2.278 12.336 1.00 96.50 73 GLN A CA 1
ATOM 550 C C . GLN A 1 73 ? -1.083 -3.091 11.125 1.00 96.50 73 GLN A C 1
ATOM 552 O O . GLN A 1 73 ? -1.762 -4.101 11.275 1.00 96.50 73 GLN A O 1
ATOM 557 N N . ILE A 1 74 ? -0.712 -2.631 9.934 1.00 97.50 74 ILE A N 1
ATOM 558 C CA . ILE A 1 74 ? -0.896 -3.331 8.665 1.00 97.50 74 ILE A CA 1
ATOM 559 C C . ILE A 1 74 ? 0.500 -3.531 8.077 1.00 97.50 74 ILE A C 1
ATOM 561 O O . ILE A 1 74 ? 1.163 -2.563 7.697 1.00 97.50 74 ILE A O 1
ATOM 565 N N . GLY A 1 75 ? 0.950 -4.786 8.047 1.00 97.62 75 GLY A N 1
ATOM 566 C CA . GLY A 1 75 ? 2.206 -5.196 7.428 1.00 97.62 75 GLY A CA 1
ATOM 567 C C . GLY A 1 75 ? 1.964 -5.915 6.104 1.00 97.62 75 GLY A C 1
ATOM 568 O O . GLY A 1 75 ? 1.108 -6.799 6.031 1.00 97.62 75 GLY A O 1
ATOM 569 N N . PHE A 1 76 ? 2.710 -5.550 5.067 1.00 97.38 76 PHE A N 1
ATOM 570 C CA . PHE A 1 76 ? 2.631 -6.189 3.754 1.00 97.38 76 PHE A CA 1
ATOM 571 C C . PHE A 1 76 ? 3.915 -5.999 2.949 1.00 97.38 76 PHE A C 1
ATOM 573 O O . PHE A 1 76 ? 4.720 -5.113 3.238 1.00 97.38 76 PHE A O 1
ATOM 580 N N . GLN A 1 77 ? 4.084 -6.825 1.922 1.00 96.50 77 GLN A N 1
ATOM 581 C CA . GLN A 1 77 ? 5.026 -6.578 0.841 1.00 96.50 77 GLN A CA 1
ATOM 582 C C . GLN A 1 77 ? 4.289 -5.965 -0.348 1.00 96.50 77 GLN A C 1
ATOM 584 O O . GLN A 1 77 ? 3.195 -6.403 -0.702 1.00 96.50 77 GLN A O 1
ATOM 589 N N . LEU A 1 78 ? 4.896 -4.953 -0.952 1.00 95.75 78 LEU A N 1
ATOM 590 C CA . LEU A 1 78 ? 4.470 -4.345 -2.201 1.00 95.75 78 LEU A CA 1
ATOM 591 C C . LEU A 1 78 ? 5.458 -4.777 -3.282 1.00 95.75 78 LEU A C 1
ATOM 593 O O . LEU A 1 78 ? 6.655 -4.539 -3.136 1.00 95.75 78 LEU A O 1
ATOM 597 N N . VAL A 1 79 ? 4.972 -5.434 -4.331 1.00 94.25 79 VAL A N 1
ATOM 598 C CA . VAL A 1 79 ? 5.800 -5.990 -5.409 1.00 94.25 79 VAL A CA 1
ATOM 599 C C . VAL A 1 79 ? 5.432 -5.285 -6.716 1.00 94.25 79 VAL A C 1
ATOM 601 O O . VAL A 1 79 ? 4.406 -5.624 -7.314 1.00 94.25 79 VAL A O 1
ATOM 604 N N . PRO A 1 80 ? 6.213 -4.280 -7.145 1.00 92.56 80 PRO A N 1
ATOM 605 C CA . PRO A 1 80 ? 5.950 -3.564 -8.388 1.00 92.56 80 PRO A CA 1
ATOM 606 C C . PRO A 1 80 ? 6.139 -4.472 -9.607 1.00 92.56 80 PRO A C 1
ATOM 608 O O . PRO A 1 80 ? 7.065 -5.279 -9.630 1.00 92.56 80 PRO A O 1
ATOM 611 N N . GLU A 1 81 ? 5.288 -4.316 -10.623 1.00 90.56 81 GLU A N 1
ATOM 612 C CA . GLU A 1 81 ? 5.539 -4.708 -12.027 1.00 90.56 81 GLU A CA 1
ATOM 613 C C . GLU A 1 81 ? 5.842 -6.196 -12.304 1.00 90.56 81 GLU A C 1
ATOM 615 O O . GLU A 1 81 ? 6.109 -6.581 -13.441 1.00 90.56 81 GLU A O 1
ATOM 620 N N . HIS A 1 82 ? 5.752 -7.075 -11.303 1.00 87.56 82 HIS A N 1
ATOM 621 C CA . HIS A 1 82 ? 6.042 -8.504 -11.435 1.00 87.56 82 HIS A CA 1
ATOM 622 C C . HIS A 1 82 ? 4.943 -9.220 -12.238 1.00 87.56 82 HIS A C 1
ATOM 624 O O . HIS A 1 82 ? 3.998 -9.786 -11.684 1.00 87.56 82 HIS A O 1
ATOM 630 N N . GLY A 1 83 ? 5.034 -9.127 -13.567 1.00 89.44 83 GLY A N 1
ATOM 631 C CA . GLY A 1 83 ? 3.985 -9.552 -14.497 1.00 89.44 83 GLY A CA 1
ATOM 632 C C . GLY A 1 83 ? 2.806 -8.576 -14.596 1.00 89.44 83 GLY A C 1
ATOM 633 O O . GLY A 1 83 ? 1.774 -8.938 -15.157 1.00 89.44 83 GLY A O 1
ATOM 634 N N . LEU A 1 84 ? 2.947 -7.359 -14.058 1.00 89.44 84 LEU A N 1
ATOM 635 C CA . LEU A 1 84 ? 1.952 -6.287 -14.145 1.00 89.44 84 LEU A CA 1
ATOM 636 C C . LEU A 1 84 ? 2.458 -5.133 -15.025 1.00 89.44 84 LEU A C 1
ATOM 638 O O . LEU A 1 84 ? 3.669 -4.994 -15.204 1.00 89.44 84 LEU A O 1
ATOM 642 N N . PRO A 1 85 ? 1.556 -4.291 -15.563 1.00 92.25 85 PRO A N 1
ATOM 643 C CA . PRO A 1 85 ? 1.937 -3.039 -16.207 1.00 92.25 85 PRO A CA 1
ATOM 644 C C . PRO A 1 85 ? 2.801 -2.138 -15.312 1.00 92.25 85 PRO A C 1
ATOM 646 O O . PRO A 1 85 ? 2.741 -2.194 -14.084 1.00 92.25 85 PRO A O 1
ATOM 649 N N . VAL A 1 86 ? 3.579 -1.262 -15.950 1.00 88.62 86 VAL A N 1
ATOM 650 C CA . VAL A 1 86 ? 4.462 -0.302 -15.269 1.00 88.62 86 VAL A CA 1
ATOM 651 C C . VAL A 1 86 ? 3.673 0.572 -14.290 1.00 88.62 86 VAL A C 1
ATOM 653 O O . VAL A 1 86 ? 2.701 1.220 -14.683 1.00 88.62 86 VAL A O 1
ATOM 656 N N . GLY A 1 87 ? 4.138 0.639 -13.041 1.00 87.69 87 GLY A N 1
ATOM 657 C CA . GLY A 1 87 ? 3.517 1.376 -11.935 1.00 87.69 87 GLY A CA 1
ATOM 658 C C . GLY A 1 87 ? 2.413 0.640 -11.165 1.00 87.69 87 GLY A C 1
ATOM 659 O O . GLY A 1 87 ? 1.978 1.138 -10.124 1.00 87.69 87 GLY A O 1
ATOM 660 N N . ASP A 1 88 ? 1.973 -0.529 -11.630 1.00 93.12 88 ASP A N 1
ATOM 661 C CA . ASP A 1 88 ? 1.052 -1.385 -10.883 1.00 93.12 88 ASP A CA 1
ATOM 662 C C . ASP A 1 88 ? 1.825 -2.269 -9.896 1.00 93.12 88 ASP A C 1
ATOM 664 O O . ASP A 1 88 ? 2.997 -2.597 -10.101 1.00 93.12 88 ASP A O 1
ATOM 668 N N . ALA A 1 89 ? 1.170 -2.680 -8.810 1.00 94.88 89 ALA A N 1
ATOM 669 C CA . ALA A 1 89 ? 1.824 -3.467 -7.772 1.00 94.88 89 ALA A CA 1
ATOM 670 C C . ALA A 1 89 ? 0.931 -4.561 -7.189 1.00 94.88 89 ALA A C 1
ATOM 672 O O . ALA A 1 89 ? -0.237 -4.333 -6.861 1.00 94.88 89 ALA A O 1
ATOM 673 N N . TRP A 1 90 ? 1.522 -5.735 -6.972 1.00 95.88 90 TRP A N 1
ATOM 674 C CA . TRP A 1 90 ? 0.943 -6.763 -6.115 1.00 95.88 90 TRP A CA 1
ATOM 675 C C . TRP A 1 90 ? 1.125 -6.395 -4.648 1.00 95.88 90 TRP A C 1
ATOM 677 O O . TRP A 1 90 ? 2.143 -5.825 -4.250 1.00 95.88 90 TRP A O 1
ATOM 687 N N . ILE A 1 91 ? 0.157 -6.788 -3.830 1.00 96.19 91 ILE A N 1
ATOM 688 C CA . ILE A 1 91 ? 0.155 -6.583 -2.389 1.00 96.19 91 ILE A CA 1
ATOM 689 C C . ILE A 1 91 ? 0.066 -7.944 -1.705 1.00 96.19 91 ILE A C 1
ATOM 691 O O . ILE A 1 91 ? -0.938 -8.645 -1.812 1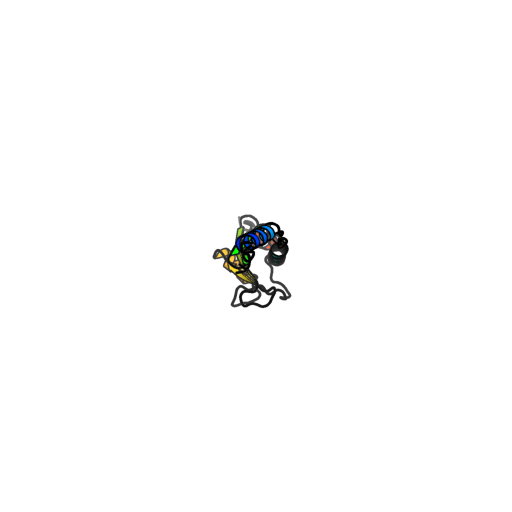.00 96.19 91 ILE A O 1
ATOM 695 N N . GLN A 1 92 ? 1.102 -8.301 -0.952 1.00 95.56 92 GLN A N 1
ATOM 696 C CA . GLN A 1 92 ? 1.167 -9.541 -0.187 1.00 95.56 92 GLN A CA 1
ATOM 697 C C . GLN A 1 92 ? 1.071 -9.230 1.316 1.00 95.56 92 GLN A C 1
ATOM 699 O O . GLN A 1 92 ? 2.039 -8.748 1.903 1.00 95.56 92 GLN A O 1
ATOM 704 N N . PRO A 1 93 ? -0.070 -9.489 1.977 1.00 96.75 93 PRO A N 1
ATOM 705 C CA . PRO A 1 93 ? -0.237 -9.225 3.403 1.00 96.75 93 PRO A CA 1
ATOM 706 C C . PRO A 1 93 ? 0.606 -10.162 4.270 1.00 96.75 93 PRO A C 1
ATOM 708 O O . PRO A 1 93 ? 0.721 -11.349 3.963 1.00 96.75 93 PRO A O 1
ATOM 711 N N . ASN A 1 94 ? 1.108 -9.656 5.396 1.00 96.69 94 ASN A N 1
ATOM 712 C CA . ASN A 1 94 ? 1.902 -10.454 6.336 1.00 96.69 94 ASN A CA 1
ATOM 713 C C . ASN A 1 94 ? 1.041 -11.292 7.295 1.00 96.69 94 ASN A C 1
ATOM 715 O O . ASN A 1 94 ? 1.524 -12.275 7.850 1.00 96.69 94 ASN A O 1
ATOM 719 N N . ASP A 1 95 ? -0.220 -10.907 7.508 1.00 96.44 95 ASP A N 1
ATOM 720 C CA . ASP A 1 95 ? -1.129 -11.561 8.451 1.00 96.44 95 ASP A CA 1
ATOM 721 C C . ASP A 1 95 ? -2.612 -11.446 8.012 1.00 96.44 95 ASP A C 1
ATOM 723 O O . ASP A 1 95 ? -2.937 -10.693 7.080 1.00 96.44 95 ASP A O 1
ATOM 727 N N . PRO A 1 96 ? -3.540 -12.194 8.649 1.00 96.12 96 PRO A N 1
ATOM 728 C CA . PRO A 1 96 ? -4.960 -12.163 8.294 1.00 96.12 96 PRO A CA 1
ATOM 729 C C . PRO A 1 96 ? -5.644 -10.802 8.486 1.00 96.12 96 PRO A C 1
ATOM 731 O O . PRO A 1 96 ? -6.533 -10.452 7.705 1.00 96.12 96 PRO A O 1
ATOM 734 N N . TYR A 1 97 ? -5.240 -10.016 9.489 1.00 93.75 97 TYR A N 1
ATOM 735 C CA . TYR A 1 97 ? -5.796 -8.682 9.712 1.00 93.75 97 TYR A CA 1
ATOM 736 C C . TYR A 1 97 ? -5.402 -7.748 8.563 1.00 93.75 97 TYR A C 1
ATOM 738 O O . TYR A 1 97 ? -6.281 -7.152 7.931 1.00 93.75 97 TYR A O 1
ATOM 746 N N . ALA A 1 98 ? -4.114 -7.704 8.213 1.00 96.44 98 ALA A N 1
ATOM 747 C CA . ALA A 1 98 ? -3.603 -6.963 7.068 1.00 96.44 98 ALA A CA 1
ATOM 748 C C . ALA A 1 98 ? -4.301 -7.398 5.773 1.00 96.44 98 ALA A C 1
ATOM 750 O O . ALA A 1 98 ? -4.748 -6.543 5.010 1.00 96.44 98 ALA A O 1
ATOM 751 N N . ARG A 1 99 ? -4.494 -8.708 5.557 1.00 95.94 99 ARG A N 1
ATOM 752 C CA . ARG A 1 99 ? -5.229 -9.226 4.392 1.00 95.94 99 ARG A CA 1
ATOM 753 C C . ARG A 1 99 ? -6.650 -8.679 4.324 1.00 95.94 99 ARG A C 1
ATOM 755 O O . ARG A 1 99 ? -7.050 -8.179 3.278 1.00 95.94 99 ARG A O 1
ATOM 762 N N . SER A 1 100 ? -7.393 -8.734 5.429 1.00 94.44 100 SER A N 1
ATOM 763 C CA . SER A 1 100 ? -8.782 -8.257 5.470 1.00 94.44 100 SER A CA 1
ATOM 764 C C . SER A 1 100 ? -8.917 -6.763 5.152 1.00 94.44 100 SER A C 1
ATOM 766 O O . SER A 1 100 ? -9.908 -6.337 4.560 1.00 94.44 100 SER A O 1
ATOM 768 N N . ARG A 1 101 ? -7.924 -5.954 5.542 1.00 94.44 101 ARG A N 1
ATOM 769 C CA . ARG A 1 101 ? -7.904 -4.510 5.293 1.00 94.44 101 ARG A CA 1
ATOM 770 C C . ARG A 1 101 ? -7.445 -4.188 3.881 1.00 94.44 101 ARG A C 1
ATOM 772 O O . ARG A 1 101 ? -8.113 -3.431 3.190 1.00 94.44 101 ARG A O 1
ATOM 779 N N . LEU A 1 102 ? -6.364 -4.808 3.421 1.00 95.06 102 LEU A N 1
ATOM 780 C CA . LEU A 1 102 ? -5.814 -4.576 2.085 1.00 95.06 102 LEU A CA 1
ATOM 781 C C . LEU A 1 102 ? -6.752 -5.073 0.978 1.00 95.06 102 LEU A C 1
ATOM 783 O O . LEU A 1 102 ? -6.810 -4.447 -0.073 1.00 95.06 102 LEU A O 1
ATOM 787 N N . ALA A 1 103 ? -7.560 -6.109 1.230 1.00 94.75 103 ALA A N 1
ATOM 788 C CA . ALA A 1 103 ? -8.614 -6.538 0.307 1.00 94.75 103 ALA A CA 1
ATOM 789 C C . ALA A 1 103 ? -9.665 -5.446 0.043 1.00 94.75 103 ALA A C 1
ATOM 791 O O . ALA A 1 103 ? -10.121 -5.298 -1.086 1.00 94.75 103 ALA A O 1
ATOM 792 N N . GLN A 1 104 ? -10.002 -4.628 1.047 1.00 92.50 104 GLN A N 1
ATOM 793 C CA . GLN A 1 104 ? -10.926 -3.495 0.873 1.00 92.50 104 GLN A CA 1
ATOM 794 C C . GLN A 1 104 ? -10.315 -2.370 0.023 1.00 92.50 104 GLN A C 1
ATOM 796 O O . GLN A 1 104 ? -11.040 -1.563 -0.554 1.00 92.50 104 GLN A O 1
ATOM 801 N N . LEU A 1 105 ? -8.983 -2.319 -0.054 1.00 92.94 105 LEU A N 1
ATOM 802 C CA . LEU A 1 105 ? -8.212 -1.292 -0.758 1.00 92.94 105 LEU A CA 1
ATOM 803 C C . LEU A 1 105 ? -7.695 -1.728 -2.116 1.00 92.94 105 LEU A C 1
ATOM 805 O O . LEU A 1 105 ? -7.118 -0.912 -2.835 1.00 92.94 105 LEU A O 1
ATOM 809 N N . SER A 1 106 ? -7.845 -3.006 -2.442 1.00 94.12 106 SER A N 1
ATOM 810 C CA . SER A 1 106 ? -7.402 -3.519 -3.720 1.00 94.12 106 SER A CA 1
ATOM 811 C C . SER A 1 106 ? -8.318 -3.030 -4.832 1.00 94.12 106 SER A C 1
ATOM 813 O O . SER A 1 106 ? -9.536 -2.946 -4.657 1.00 94.12 106 SER A O 1
ATOM 815 N N . ASP A 1 107 ? -7.726 -2.722 -5.981 1.00 94.94 107 ASP A N 1
ATOM 816 C CA . ASP A 1 107 ? -8.465 -2.315 -7.175 1.00 94.94 107 ASP A CA 1
ATOM 817 C C . ASP A 1 107 ? -8.978 -3.522 -7.969 1.00 94.94 107 ASP A C 1
ATOM 819 O O . ASP A 1 107 ? -9.836 -3.378 -8.837 1.00 94.94 107 ASP A O 1
ATOM 823 N N . ASN A 1 108 ? -8.497 -4.725 -7.646 1.00 91.69 108 ASN A N 1
ATOM 824 C CA . ASN A 1 108 ? -8.967 -5.973 -8.222 1.00 91.69 108 ASN A CA 1
ATOM 825 C C . ASN A 1 108 ? -9.694 -6.802 -7.146 1.00 91.69 108 ASN A C 1
ATOM 827 O O . ASN A 1 108 ? -9.242 -6.932 -6.014 1.00 91.69 108 ASN A O 1
ATOM 831 N N . SER A 1 109 ? -10.874 -7.328 -7.477 1.00 77.38 109 SER A N 1
ATOM 832 C CA . SER A 1 109 ? -11.725 -8.058 -6.525 1.00 77.38 109 SER A CA 1
ATOM 833 C C . SER A 1 109 ? -11.258 -9.487 -6.247 1.00 77.38 109 SER A C 1
ATOM 835 O O . SER A 1 109 ? -11.659 -10.074 -5.244 1.00 77.38 109 SER A O 1
ATOM 837 N N . VAL A 1 110 ? -10.440 -10.051 -7.134 1.00 85.06 110 VAL A N 1
ATOM 838 C CA . VAL A 1 110 ? -9.926 -11.425 -7.049 1.00 85.06 110 VAL A CA 1
ATOM 839 C C . VAL A 1 110 ? -8.502 -11.427 -6.503 1.00 85.06 110 VAL A C 1
ATOM 841 O O . VAL A 1 110 ? -8.122 -12.302 -5.726 1.00 85.06 110 VAL A O 1
ATOM 844 N N . TYR A 1 111 ? -7.719 -10.427 -6.893 1.00 88.75 111 TYR A N 1
ATOM 845 C CA . TYR A 1 111 ? -6.294 -10.338 -6.635 1.00 88.75 111 TYR A CA 1
ATOM 846 C C . TYR A 1 111 ? -5.965 -9.090 -5.827 1.00 88.75 111 TYR A C 1
ATOM 848 O O . TYR A 1 111 ? -6.501 -8.027 -6.099 1.00 88.75 111 TYR A O 1
ATOM 856 N N . LEU A 1 112 ? -5.034 -9.187 -4.879 1.00 95.50 112 LEU A N 1
ATOM 857 C CA . LEU A 1 112 ? -4.560 -8.030 -4.120 1.00 95.50 112 LEU A CA 1
ATOM 858 C C . LEU A 1 112 ? -3.590 -7.198 -4.968 1.00 95.50 112 LEU A C 1
ATOM 860 O O . LEU A 1 112 ? -2.376 -7.344 -4.865 1.00 95.50 112 LEU A O 1
ATOM 864 N N . VAL A 1 113 ? -4.147 -6.345 -5.823 1.00 95.88 113 VAL A N 1
ATOM 865 C CA . VAL A 1 113 ? -3.411 -5.461 -6.735 1.00 95.88 113 VAL A CA 1
ATOM 866 C C . VAL A 1 113 ? -3.794 -4.003 -6.496 1.00 95.88 113 VAL A C 1
ATOM 868 O O . VAL A 1 113 ? -4.963 -3.692 -6.233 1.00 95.88 113 VAL A O 1
ATOM 871 N N . TRP A 1 114 ? -2.803 -3.120 -6.582 1.00 95.62 114 TRP A N 1
ATOM 872 C CA . TRP A 1 114 ? -2.969 -1.675 -6.684 1.00 95.62 114 TRP A CA 1
ATOM 873 C C . TRP A 1 114 ? -2.561 -1.221 -8.081 1.00 95.62 114 TRP A C 1
ATOM 875 O O . TRP A 1 114 ? -1.393 -1.336 -8.448 1.00 95.62 114 TRP A O 1
ATOM 885 N N . PHE A 1 115 ? -3.515 -0.688 -8.840 1.00 94.31 115 PHE A N 1
ATOM 886 C CA . PHE A 1 115 ? -3.240 -0.099 -10.145 1.00 94.31 115 PHE A CA 1
ATOM 887 C C . PHE A 1 115 ? -2.809 1.360 -9.989 1.00 94.31 115 PHE A C 1
ATOM 889 O O . PHE A 1 115 ? -3.366 2.103 -9.166 1.00 94.31 115 PHE A O 1
ATOM 896 N N . ARG A 1 116 ? -1.840 1.793 -10.799 1.00 90.44 116 ARG A N 1
ATOM 897 C CA . ARG A 1 116 ? -1.379 3.187 -10.840 1.00 90.44 116 ARG A CA 1
ATOM 898 C C . ARG A 1 116 ? -2.524 4.134 -11.190 1.00 90.44 116 ARG A C 1
ATOM 900 O O . ARG A 1 116 ? -2.722 5.143 -10.509 1.00 90.44 116 ARG A O 1
ATOM 907 N N . ASP A 1 117 ? -3.293 3.751 -12.207 1.00 88.94 117 ASP A N 1
ATOM 908 C CA . ASP A 1 117 ? -4.273 4.602 -12.887 1.00 88.94 117 ASP A CA 1
ATOM 909 C C . ASP A 1 117 ? -5.714 4.393 -12.365 1.00 88.94 117 ASP A C 1
ATOM 911 O O . ASP A 1 117 ? -6.678 4.886 -12.950 1.00 88.94 117 ASP A O 1
ATOM 915 N N . ALA A 1 118 ? -5.888 3.680 -11.243 1.00 86.88 118 ALA A N 1
ATOM 916 C CA . ALA A 1 118 ? -7.197 3.505 -10.614 1.00 86.88 118 ALA A CA 1
ATOM 917 C C . ALA A 1 118 ? -7.758 4.848 -10.123 1.00 86.88 118 ALA A C 1
ATOM 919 O O . ALA A 1 118 ? -7.167 5.505 -9.263 1.00 86.88 118 ALA A O 1
ATOM 920 N N . ILE A 1 119 ? -8.932 5.236 -10.628 1.00 85.00 119 ILE A N 1
ATOM 921 C CA . ILE A 1 119 ? -9.671 6.419 -10.176 1.00 85.00 119 ILE A CA 1
ATOM 922 C C . ILE A 1 119 ? -11.155 6.038 -9.994 1.00 85.00 119 ILE A C 1
ATOM 924 O O . ILE A 1 119 ? -11.789 5.634 -10.968 1.00 85.00 119 ILE A O 1
ATOM 928 N N . PRO A 1 120 ? -11.733 6.174 -8.780 1.00 85.12 120 PRO A N 1
ATOM 929 C CA . PRO A 1 120 ? -11.087 6.628 -7.546 1.00 85.12 120 PRO A CA 1
ATOM 930 C C . PRO A 1 120 ? -10.211 5.538 -6.902 1.00 85.12 120 PRO A C 1
ATOM 932 O O . PRO A 1 120 ? -10.589 4.368 -6.860 1.00 85.12 120 PRO A O 1
ATOM 935 N N . LYS A 1 121 ? -9.070 5.937 -6.324 1.00 88.50 121 LYS A N 1
ATOM 936 C CA . LYS A 1 121 ? -8.248 5.050 -5.486 1.00 88.50 121 LYS A CA 1
ATOM 937 C C . LYS A 1 121 ? -9.015 4.718 -4.205 1.00 88.50 121 LYS A C 1
ATOM 939 O O . LYS A 1 121 ? -9.390 5.621 -3.455 1.00 88.50 121 LYS A O 1
ATOM 944 N N . ARG A 1 122 ? -9.235 3.430 -3.930 1.00 92.19 122 ARG A N 1
ATOM 945 C CA . ARG A 1 122 ? -9.807 2.991 -2.646 1.00 92.19 122 ARG A CA 1
ATOM 946 C C . ARG A 1 122 ? -8.821 3.304 -1.525 1.00 92.19 122 ARG A C 1
ATOM 948 O O . ARG A 1 122 ? -7.622 3.080 -1.680 1.00 92.19 122 ARG A O 1
ATOM 955 N N . SER A 1 123 ? -9.314 3.822 -0.403 1.00 94.12 123 SER A N 1
ATOM 956 C CA . SER A 1 123 ? -8.466 4.224 0.721 1.00 94.12 123 SER A CA 1
ATOM 957 C C . SER A 1 123 ? -9.039 3.794 2.070 1.00 94.12 123 SER A C 1
ATOM 959 O O . SER A 1 123 ? -10.243 3.583 2.210 1.00 94.12 123 SER A O 1
ATOM 961 N N . LEU A 1 124 ? -8.155 3.615 3.055 1.00 94.31 124 LEU A N 1
ATOM 962 C CA . LEU A 1 124 ? -8.497 3.302 4.440 1.00 94.31 124 LEU A CA 1
ATOM 963 C C . LEU A 1 124 ? -7.985 4.423 5.331 1.00 94.31 124 LEU A C 1
ATOM 965 O O . LEU A 1 124 ? -6.802 4.464 5.674 1.00 94.31 124 LEU A O 1
ATOM 969 N N . SER A 1 125 ? -8.868 5.326 5.736 1.00 94.81 125 SER A N 1
ATOM 970 C CA . SER A 1 125 ? -8.495 6.403 6.647 1.00 94.81 125 SER A CA 1
ATOM 971 C C . SER A 1 125 ? -8.210 5.874 8.049 1.00 94.81 125 SER A C 1
ATOM 973 O O . SER A 1 125 ? -9.005 5.127 8.618 1.00 94.81 125 SER A O 1
ATOM 975 N N . CYS A 1 126 ? -7.100 6.308 8.651 1.00 95.31 126 CYS A N 1
ATOM 976 C CA . CYS A 1 126 ? -6.815 5.995 10.052 1.00 95.31 126 CYS A CA 1
ATOM 977 C C . CYS A 1 126 ? -7.905 6.549 10.982 1.00 95.31 126 CYS A C 1
ATOM 979 O O . CYS A 1 126 ? -8.289 5.897 11.947 1.00 95.31 126 CYS A O 1
ATOM 981 N N . ARG A 1 127 ? -8.474 7.722 10.673 1.00 93.75 127 ARG A N 1
ATOM 982 C CA . ARG A 1 127 ? -9.559 8.307 11.478 1.00 93.75 127 ARG A CA 1
ATOM 983 C C . ARG A 1 127 ? -10.803 7.420 11.479 1.00 93.75 127 ARG A C 1
ATOM 985 O O . ARG A 1 127 ? -11.379 7.188 12.535 1.00 93.75 127 ARG A O 1
ATOM 992 N N . GLU A 1 128 ? -11.197 6.925 10.310 1.00 91.19 128 GLU A N 1
ATOM 993 C CA . GLU A 1 128 ? -12.339 6.014 10.171 1.00 91.19 128 GLU A CA 1
ATOM 994 C C . GLU A 1 128 ? -12.060 4.674 10.851 1.00 91.19 128 GLU A C 1
ATOM 996 O O . GLU A 1 128 ? -12.939 4.117 11.504 1.00 91.19 128 GLU A O 1
ATOM 1001 N N . GLU A 1 129 ? -10.825 4.177 10.756 1.00 91.62 129 GLU A N 1
ATOM 1002 C CA . GLU A 1 129 ? -10.427 2.943 11.427 1.00 91.62 129 GLU A CA 1
ATOM 1003 C C . GLU A 1 129 ? -10.472 3.071 12.951 1.00 91.62 129 GLU A C 1
ATOM 1005 O O . GLU A 1 129 ? -10.985 2.182 13.628 1.00 91.62 129 GLU A O 1
ATOM 1010 N N . LEU A 1 130 ? -9.998 4.193 13.498 1.00 92.00 130 LEU A N 1
ATOM 1011 C CA . LEU A 1 130 ? -10.123 4.484 14.923 1.00 92.00 130 LEU A CA 1
ATOM 1012 C C . LEU A 1 130 ? -11.590 4.618 15.328 1.00 92.00 130 LEU A C 1
ATOM 1014 O O . LEU A 1 130 ? -11.971 4.047 16.338 1.00 92.00 130 LEU A O 1
ATOM 1018 N N . ALA A 1 131 ? -12.425 5.302 14.542 1.00 89.31 131 ALA A N 1
ATOM 1019 C CA . ALA A 1 131 ? -13.847 5.458 14.850 1.00 89.31 131 ALA A CA 1
ATOM 1020 C C . ALA A 1 131 ? -14.603 4.117 14.868 1.00 89.31 131 ALA A C 1
ATOM 1022 O O . ALA A 1 131 ? -15.431 3.895 15.746 1.00 89.31 131 ALA A O 1
ATOM 1023 N N . ARG A 1 132 ? -14.287 3.192 13.951 1.00 85.50 132 ARG A N 1
ATOM 1024 C CA . ARG A 1 132 ? -14.889 1.844 13.908 1.00 85.50 132 ARG A CA 1
ATOM 1025 C C . ARG A 1 132 ? -14.509 0.954 15.090 1.00 85.50 132 ARG A C 1
ATOM 1027 O O . ARG A 1 132 ? -15.190 -0.036 15.347 1.00 85.50 132 ARG A O 1
ATOM 1034 N N . HIS A 1 133 ? -13.406 1.262 15.765 1.00 80.00 133 HIS A N 1
ATOM 1035 C CA . HIS A 1 133 ? -12.813 0.397 16.783 1.00 80.00 133 HIS A CA 1
ATOM 1036 C C . HIS A 1 133 ? -12.566 1.088 18.125 1.00 80.00 133 HIS A C 1
ATOM 1038 O O . HIS A 1 133 ? -12.003 0.465 19.025 1.00 80.00 133 HIS A O 1
ATOM 1044 N N . ALA A 1 134 ? -12.973 2.348 18.276 1.00 71.19 134 ALA A N 1
ATOM 1045 C CA . ALA A 1 134 ? -12.933 3.045 19.546 1.00 71.19 134 ALA A CA 1
ATOM 1046 C C . ALA A 1 134 ? -13.952 2.390 20.493 1.00 71.19 134 ALA A C 1
ATOM 1048 O O . ALA A 1 134 ? -15.131 2.291 20.144 1.00 71.19 134 ALA A O 1
ATOM 1049 N N . PRO A 1 135 ? -13.535 1.932 21.682 1.00 58.97 135 PRO A N 1
ATOM 1050 C CA . PRO A 1 135 ? -14.488 1.543 22.707 1.00 58.97 135 PRO A CA 1
ATOM 1051 C C . PRO A 1 135 ? -15.217 2.810 23.177 1.00 58.97 135 PRO A C 1
ATOM 1053 O O . PRO A 1 135 ? -14.592 3.681 23.777 1.00 58.97 135 PRO A O 1
ATOM 1056 N N . GLY A 1 136 ? -16.513 2.940 22.867 1.00 58.22 136 GLY A N 1
ATOM 1057 C CA . GLY A 1 136 ? -17.358 3.991 23.453 1.00 58.22 136 GLY A CA 1
ATOM 1058 C C . GLY A 1 136 ? -18.206 4.833 22.497 1.00 58.22 136 GLY A C 1
ATOM 1059 O O . GLY A 1 136 ? -18.183 6.057 22.580 1.00 58.22 136 GLY A O 1
ATOM 1060 N N . ALA A 1 137 ? -19.033 4.201 21.664 1.00 49.84 137 ALA A N 1
ATOM 1061 C CA . ALA A 1 137 ? -20.293 4.806 21.226 1.00 49.84 137 ALA A CA 1
ATOM 1062 C C . ALA A 1 137 ? -21.460 3.910 21.676 1.00 49.84 137 ALA A C 1
ATOM 1064 O O . ALA A 1 137 ? -22.051 3.201 20.871 1.00 49.84 137 ALA A O 1
ATOM 1065 N N . GLY A 1 138 ? -21.745 3.945 22.983 1.00 46.38 138 GLY A N 1
ATOM 1066 C CA . GLY A 1 138 ? -22.973 3.424 23.591 1.00 46.38 138 GLY A CA 1
ATOM 1067 C C . GLY A 1 138 ? -22.953 1.943 23.972 1.00 46.38 138 GLY A C 1
ATOM 1068 O O . GLY A 1 138 ? -23.130 1.078 23.123 1.00 46.38 138 GLY A O 1
ATOM 1069 N N . VAL A 1 139 ? -22.790 1.657 25.262 1.00 46.72 139 VAL A N 1
ATOM 1070 C CA . VAL A 1 139 ? -23.855 1.290 26.218 1.00 46.72 139 VAL A CA 1
ATOM 1071 C C . VAL A 1 139 ? -23.141 0.900 27.525 1.00 46.72 139 VAL A C 1
ATOM 1073 O O . VAL A 1 139 ? -22.195 0.116 27.483 1.00 46.72 139 VAL A O 1
ATOM 1076 N N . ASP A 1 140 ? -23.628 1.501 28.616 1.00 41.81 140 ASP A N 1
ATOM 1077 C CA . ASP A 1 140 ? -23.242 1.433 30.041 1.00 41.81 140 ASP A CA 1
ATOM 1078 C C . ASP A 1 140 ? -22.328 2.556 30.563 1.00 41.81 140 ASP A C 1
ATOM 1080 O O . ASP A 1 140 ? -21.095 2.534 30.346 1.00 41.81 140 ASP A O 1
#

pLDDT: mean 82.14, std 17.3, range [40.06, 98.0]

Sequence (140 aa):
MHRLASRHRLAPLSVLVLVLAAGLWLPVPTAGNSPLNEVVGQVRERLPGWNIRRATASWEGAYTVVASCGARQIGFQLVPEHGLPVGDAWIQPNDPYARSRLAQLSDNSVYLVWFRDAIPKRSLSCREELARHAPGAGVD

Radius of gyration: 26.54 Å; chains: 1; bounding box: 98×24×69 Å

Foldseek 3Di:
DDDDDDDPCPDPVVVVVVVVVVVVPPPPPPPDCVLQVLVVVLCCLAEPPWAWPDWAQDPPRKIWTWTDQVVDIWTWIWAAPPVDPHPKTFIGTPDPVNVVSLCQQAPDNVGSMDDPPDPPGHHDYSVVVCVVPPPDPDDD

Secondary structure (DSSP, 8-state):
--PPPPP----HHHHHHHHHHHHHHSPP----SHHHHHHHHHHHHHSTT-EEEEEEE-GGG-EEEEEEETTEEEEEEEEESSSS-TT-EEEEESSHHHHHHHHHH-SSSSS-EE-TT-SSPP---HHHHHHHH-S-SS--